Protein AF-A0A538GJB4-F1 (afdb_monomer)

pLDDT: mean 95.61, std 5.75, range [51.53, 98.62]

Structure (mmCIF, N/CA/C/O backbone):
data_AF-A0A538GJB4-F1
#
_entry.id   AF-A0A538GJB4-F1
#
loop_
_atom_site.group_PDB
_atom_site.id
_atom_site.type_symbol
_atom_site.label_atom_id
_atom_site.label_alt_id
_atom_site.label_comp_id
_atom_site.label_asym_id
_atom_site.label_entity_id
_atom_site.label_seq_id
_atom_site.pdbx_PDB_ins_code
_atom_site.Cartn_x
_atom_site.Cartn_y
_atom_site.Cartn_z
_atom_site.occupancy
_atom_site.B_iso_or_equiv
_atom_site.auth_seq_id
_atom_site.auth_comp_id
_atom_site.auth_asym_id
_atom_site.auth_atom_id
_atom_site.pdbx_PDB_model_num
ATOM 1 N N . MET A 1 1 ? -11.874 -13.188 8.061 1.00 79.50 1 MET A N 1
ATOM 2 C CA . MET A 1 1 ? -11.116 -12.907 9.307 1.00 79.50 1 MET A CA 1
ATOM 3 C C . MET A 1 1 ? -11.271 -11.486 9.866 1.00 79.50 1 MET A C 1
ATOM 5 O O . MET A 1 1 ? -11.520 -11.399 11.066 1.00 79.50 1 MET A O 1
ATOM 9 N N . PRO A 1 2 ? -11.201 -10.394 9.075 1.00 86.94 2 PRO A N 1
ATOM 10 C CA . PRO A 1 2 ? -11.136 -9.019 9.607 1.00 86.94 2 PRO A CA 1
ATOM 11 C C . PRO A 1 2 ? -12.283 -8.658 10.564 1.00 86.94 2 PRO A C 1
ATOM 13 O O . PRO A 1 2 ? -12.052 -8.154 11.659 1.00 86.94 2 PRO A O 1
ATOM 16 N N . ARG A 1 3 ? -13.516 -9.059 10.225 1.00 91.94 3 ARG A N 1
ATOM 17 C CA . ARG A 1 3 ? -14.709 -8.861 11.068 1.00 91.94 3 ARG A CA 1
ATOM 18 C C . ARG A 1 3 ? -14.610 -9.475 12.473 1.00 91.94 3 ARG A C 1
ATOM 20 O O . ARG A 1 3 ? -15.259 -9.005 13.399 1.00 91.94 3 ARG A O 1
ATOM 27 N N . ARG A 1 4 ? -13.863 -10.575 12.635 1.00 94.00 4 ARG A N 1
ATOM 28 C CA . ARG A 1 4 ? -13.737 -11.274 13.928 1.00 94.00 4 ARG A CA 1
ATOM 29 C C . ARG A 1 4 ? -12.716 -10.597 14.833 1.00 94.00 4 ARG A C 1
ATOM 31 O O . ARG A 1 4 ? -12.947 -10.544 16.034 1.00 94.00 4 ARG A O 1
ATOM 38 N N . ILE A 1 5 ? -11.614 -10.105 14.265 1.00 94.19 5 ILE A N 1
ATOM 39 C CA . ILE A 1 5 ? -10.542 -9.453 15.027 1.00 94.19 5 ILE A CA 1
ATOM 40 C C . ILE A 1 5 ? -10.866 -7.989 15.346 1.00 94.19 5 ILE A C 1
ATOM 42 O O . ILE A 1 5 ? -10.447 -7.499 16.386 1.00 94.19 5 ILE A O 1
ATOM 46 N N . SER A 1 6 ? -11.695 -7.322 14.533 1.00 95.31 6 SER A N 1
ATOM 47 C CA . SER A 1 6 ? -12.053 -5.902 14.691 1.00 95.31 6 SER A CA 1
ATOM 48 C C . SER A 1 6 ? -12.660 -5.537 16.056 1.00 95.31 6 SER A C 1
ATOM 50 O O . SER A 1 6 ? -12.674 -4.382 16.449 1.00 95.31 6 SER A O 1
ATOM 52 N N . ARG A 1 7 ? -13.196 -6.502 16.809 1.00 95.38 7 ARG A N 1
ATOM 53 C CA . ARG A 1 7 ? -13.706 -6.267 18.175 1.00 95.38 7 ARG A CA 1
ATOM 54 C C . ARG A 1 7 ? -12.605 -6.121 19.236 1.00 95.38 7 ARG A C 1
ATOM 56 O O . ARG A 1 7 ? -12.928 -5.820 20.376 1.00 95.38 7 ARG A O 1
ATOM 63 N N . TYR A 1 8 ? -11.356 -6.408 18.879 1.00 97.00 8 TYR A N 1
ATOM 64 C CA . TYR A 1 8 ? -10.219 -6.467 19.798 1.00 97.00 8 TYR A CA 1
ATOM 65 C C . TYR A 1 8 ? -9.084 -5.514 19.422 1.00 97.00 8 TYR A C 1
ATOM 67 O O . TYR A 1 8 ? -8.106 -5.436 20.155 1.00 97.00 8 TYR A O 1
ATOM 75 N N . VAL A 1 9 ? -9.178 -4.841 18.272 1.00 97.06 9 VAL A N 1
ATOM 76 C CA . VAL A 1 9 ? -8.109 -3.982 17.756 1.00 97.06 9 VAL A CA 1
ATOM 77 C C . VAL A 1 9 ? -8.670 -2.663 17.249 1.00 97.06 9 VAL A C 1
ATOM 79 O O . VAL A 1 9 ? -9.737 -2.617 16.625 1.00 97.06 9 VAL A O 1
ATOM 82 N N . ASP A 1 10 ? -7.907 -1.600 17.475 1.00 96.75 10 ASP A N 1
ATOM 83 C CA . ASP A 1 10 ? -8.232 -0.256 16.996 1.00 96.75 10 ASP A CA 1
ATOM 84 C C . ASP A 1 10 ? -7.974 -0.097 15.500 1.00 96.75 10 ASP A C 1
ATOM 86 O O . ASP A 1 10 ? -8.678 0.654 14.827 1.00 96.75 10 ASP A O 1
ATOM 90 N N . THR A 1 11 ? -7.001 -0.836 14.966 1.00 97.31 11 THR A N 1
ATOM 91 C CA . THR A 1 11 ? -6.578 -0.749 13.567 1.00 97.31 11 THR A CA 1
ATOM 92 C C . THR A 1 11 ? -6.239 -2.133 13.031 1.00 97.31 11 THR A C 1
ATOM 94 O O . THR A 1 11 ? -5.664 -2.961 13.738 1.00 97.31 11 THR A O 1
ATOM 97 N N . VAL A 1 12 ? -6.566 -2.378 11.764 1.00 97.06 12 VAL A N 1
ATOM 98 C CA . VAL A 1 12 ? -6.018 -3.495 10.994 1.00 97.06 12 VAL A CA 1
ATOM 99 C C . VAL A 1 12 ? -5.104 -2.978 9.895 1.00 97.06 12 VAL A C 1
ATOM 101 O O . VAL A 1 12 ? -5.403 -1.980 9.234 1.00 97.06 12 VAL A O 1
ATOM 104 N N . TYR A 1 13 ? -4.015 -3.712 9.694 1.00 97.06 13 TYR A N 1
ATOM 105 C CA . TYR A 1 13 ? -2.981 -3.386 8.727 1.00 97.06 13 TYR A CA 1
ATOM 106 C C . TYR A 1 13 ? -2.866 -4.500 7.689 1.00 97.06 13 TYR A C 1
ATOM 108 O O . TYR A 1 13 ? -2.000 -5.366 7.820 1.00 97.06 13 TYR A O 1
ATOM 116 N N . PRO A 1 14 ? -3.787 -4.577 6.712 1.00 96.56 14 PRO A N 1
ATOM 117 C CA . PRO A 1 14 ? -3.722 -5.628 5.712 1.00 96.56 14 PRO A CA 1
ATOM 118 C C . PRO A 1 14 ? -2.461 -5.490 4.868 1.00 96.56 14 PRO A C 1
ATOM 120 O O . PRO A 1 14 ? -2.094 -4.393 4.453 1.00 96.56 14 PRO A O 1
ATOM 123 N N . MET A 1 15 ? -1.830 -6.625 4.604 1.00 96.62 15 MET A N 1
ATOM 124 C CA . MET A 1 15 ? -0.693 -6.737 3.706 1.00 96.62 15 MET A CA 1
ATOM 125 C C . MET A 1 15 ? -1.212 -6.844 2.270 1.00 96.62 15 MET A C 1
ATOM 127 O O . MET A 1 15 ? -1.577 -7.930 1.828 1.00 96.62 15 MET A O 1
ATOM 131 N N . ALA A 1 16 ? -1.323 -5.716 1.569 1.00 96.75 16 ALA A N 1
ATOM 132 C CA . ALA A 1 16 ? -1.874 -5.656 0.218 1.00 96.75 16 ALA A CA 1
ATOM 133 C C . ALA A 1 16 ? -0.736 -5.588 -0.812 1.00 96.75 16 ALA A C 1
ATOM 135 O O . ALA A 1 16 ? -0.597 -4.595 -1.512 1.00 96.75 16 ALA A O 1
ATOM 136 N N . TYR A 1 17 ? 0.103 -6.628 -0.867 1.00 98.00 17 TYR A N 1
ATOM 137 C CA . TYR A 1 17 ? 1.253 -6.694 -1.777 1.00 98.00 17 TYR A CA 1
ATOM 138 C C . TYR A 1 17 ? 0.862 -7.378 -3.087 1.00 98.00 17 TYR A C 1
ATOM 140 O O . TYR A 1 17 ? 0.604 -8.582 -3.054 1.00 98.00 17 TYR A O 1
ATOM 148 N N . PRO A 1 18 ? 0.816 -6.663 -4.226 1.00 97.75 18 PRO A N 1
ATOM 149 C CA . PRO A 1 18 ? 0.370 -7.226 -5.500 1.00 97.75 18 PRO A CA 1
ATOM 150 C C . PRO A 1 18 ? 1.100 -8.513 -5.909 1.00 97.75 18 PRO A C 1
ATOM 152 O O . PRO A 1 18 ? 0.459 -9.453 -6.373 1.00 97.75 18 PRO A O 1
ATOM 155 N N . SER A 1 19 ? 2.395 -8.612 -5.606 1.00 97.00 19 SER A N 1
ATOM 156 C CA . SER A 1 19 ? 3.232 -9.789 -5.888 1.00 97.00 19 SER A CA 1
ATOM 157 C C . SER A 1 19 ? 2.838 -11.073 -5.147 1.00 97.00 19 SER A C 1
ATOM 159 O O . SER A 1 19 ? 3.324 -12.149 -5.485 1.00 97.00 19 SER A O 1
ATOM 161 N N . HIS A 1 20 ? 1.983 -10.983 -4.125 1.00 96.56 20 HIS A N 1
ATOM 162 C CA . HIS A 1 20 ? 1.564 -12.121 -3.297 1.00 96.56 20 HIS A CA 1
ATOM 163 C C . HIS A 1 20 ? 0.157 -12.631 -3.642 1.00 96.56 20 HIS A C 1
ATOM 165 O O . HIS A 1 20 ? -0.336 -13.558 -2.996 1.00 96.56 20 HIS A O 1
ATOM 171 N N . TYR A 1 21 ? -0.490 -12.037 -4.645 1.00 96.88 21 TYR A N 1
ATOM 172 C CA . TYR A 1 21 ? -1.771 -12.495 -5.173 1.00 96.88 21 TYR A CA 1
ATOM 173 C C . TYR A 1 21 ? -1.546 -13.465 -6.333 1.00 96.88 21 TYR A C 1
ATOM 175 O O . TYR A 1 21 ? -0.613 -13.310 -7.122 1.00 96.88 21 TYR A O 1
ATOM 1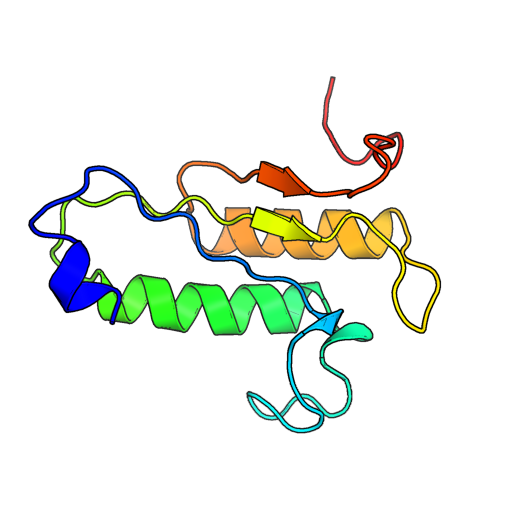83 N N . ASN A 1 22 ? -2.415 -14.467 -6.458 1.00 97.12 22 ASN A N 1
ATOM 184 C CA . ASN A 1 22 ? -2.279 -15.460 -7.522 1.00 97.12 22 ASN A CA 1
ATOM 185 C C . ASN A 1 22 ? -2.776 -14.911 -8.871 1.00 97.12 22 ASN A C 1
ATOM 187 O O . ASN A 1 22 ? -3.721 -14.118 -8.902 1.00 97.12 22 ASN A O 1
ATOM 191 N N . PRO A 1 23 ? -2.229 -15.375 -10.009 1.00 97.12 23 PRO A N 1
ATOM 192 C CA . PRO A 1 23 ? -2.806 -15.089 -11.319 1.00 97.12 23 PRO A CA 1
ATOM 193 C C . PRO A 1 23 ? -4.304 -15.428 -11.375 1.00 97.12 23 PRO A C 1
ATOM 195 O O . PRO A 1 23 ? -4.731 -16.494 -10.929 1.00 97.12 23 PRO A O 1
ATOM 198 N N . GLY A 1 24 ? -5.110 -14.514 -11.916 1.00 96.88 24 GLY A N 1
ATOM 199 C CA . GLY A 1 24 ? -6.571 -14.629 -11.973 1.00 96.88 24 GLY A CA 1
ATOM 200 C C . GLY A 1 24 ? -7.297 -14.213 -10.690 1.00 96.88 24 GLY A C 1
ATOM 201 O O . GLY A 1 24 ? -8.525 -14.089 -10.703 1.00 96.88 24 GLY A O 1
ATOM 202 N N . GLU A 1 25 ? -6.584 -13.953 -9.592 1.00 96.81 25 GLU A N 1
ATOM 203 C CA . GLU A 1 25 ? -7.200 -13.495 -8.352 1.00 96.81 25 GLU A CA 1
ATOM 204 C C . GLU A 1 25 ? -7.877 -12.139 -8.547 1.00 96.81 25 GLU A C 1
ATOM 206 O O . GLU A 1 25 ? -7.435 -11.280 -9.313 1.00 96.81 25 GLU A O 1
ATOM 211 N N . TYR A 1 26 ? -9.041 -11.992 -7.916 1.00 96.19 26 TYR A N 1
ATOM 212 C CA . TYR A 1 26 ? -9.976 -10.905 -8.169 1.00 96.19 26 TYR A CA 1
ATOM 213 C C . TYR A 1 26 ? -10.388 -10.720 -9.640 1.00 96.19 26 TYR A C 1
ATOM 215 O O . TYR A 1 26 ? -11.007 -9.707 -9.946 1.00 96.19 26 TYR A O 1
ATOM 223 N N . GLY A 1 27 ? -10.079 -11.641 -10.558 1.00 96.88 27 GLY A N 1
ATOM 224 C CA . GLY A 1 27 ? -10.255 -11.443 -11.999 1.00 96.88 27 GLY A CA 1
ATOM 225 C C . GLY A 1 27 ? -9.199 -10.521 -12.617 1.00 96.88 27 GLY A C 1
ATOM 226 O O . GLY A 1 27 ? -9.519 -9.752 -13.522 1.00 96.88 27 GLY A O 1
ATOM 227 N N . ILE A 1 28 ? -7.971 -10.523 -12.089 1.00 97.38 28 ILE A N 1
ATOM 228 C CA . ILE A 1 28 ? -6.808 -9.821 -12.648 1.00 97.38 28 ILE A CA 1
ATOM 229 C C . ILE A 1 28 ? -5.838 -10.873 -13.178 1.00 97.38 28 ILE A C 1
ATOM 231 O O . ILE A 1 28 ? -5.423 -11.750 -12.429 1.00 97.38 28 ILE A O 1
ATOM 235 N N . ALA A 1 29 ? -5.474 -10.804 -14.461 1.00 97.38 29 ALA A N 1
ATOM 236 C CA . ALA A 1 29 ? -4.602 -11.8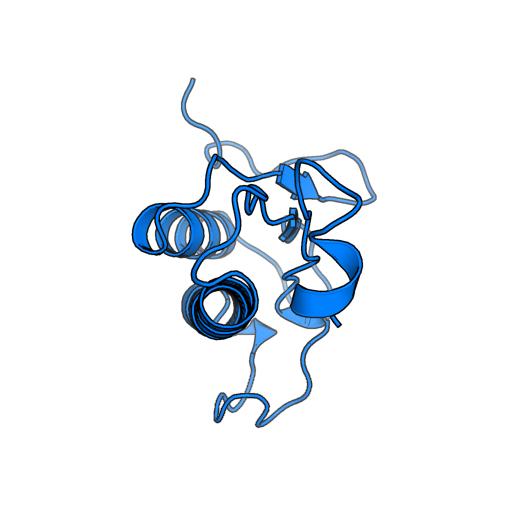09 -15.074 1.00 97.38 29 ALA A CA 1
ATOM 237 C C . ALA A 1 29 ? -3.238 -11.898 -14.366 1.00 97.38 29 ALA A C 1
ATOM 239 O O . ALA A 1 29 ? -2.817 -12.985 -13.982 1.00 97.38 29 ALA A O 1
ATOM 240 N N . SER A 1 30 ? -2.606 -10.747 -14.135 1.00 96.81 30 SER A N 1
ATOM 241 C CA . SER A 1 30 ? -1.374 -10.611 -13.360 1.00 96.81 30 SER A CA 1
ATOM 242 C C . SER A 1 30 ? -1.571 -9.500 -12.326 1.00 96.81 30 SER A C 1
ATOM 244 O O . SER A 1 30 ? -1.544 -8.322 -12.687 1.00 96.81 30 SER A O 1
ATOM 246 N N . PRO A 1 31 ? -1.862 -9.841 -11.057 1.00 97.62 31 PRO A N 1
ATOM 247 C CA . PRO A 1 31 ? -2.073 -8.845 -10.011 1.00 97.62 31 PRO A CA 1
ATOM 248 C C . PRO A 1 31 ? -0.873 -7.930 -9.794 1.00 97.62 31 PRO A C 1
ATOM 250 O O . PRO A 1 31 ? -1.062 -6.735 -9.553 1.00 97.62 31 PRO A O 1
ATOM 253 N N . ASP A 1 32 ? 0.340 -8.478 -9.909 1.00 97.12 32 ASP A N 1
ATOM 254 C CA . ASP A 1 32 ? 1.566 -7.709 -9.735 1.00 97.12 32 ASP A CA 1
ATOM 255 C C . ASP A 1 32 ? 1.747 -6.682 -10.854 1.00 97.12 32 ASP A C 1
ATOM 257 O O . ASP A 1 32 ? 2.234 -5.603 -10.564 1.00 97.12 32 ASP A O 1
ATOM 261 N N . ASP A 1 33 ? 1.274 -6.931 -12.081 1.00 97.19 33 ASP A N 1
ATOM 262 C CA . ASP A 1 33 ? 1.308 -5.956 -13.192 1.00 97.19 33 ASP A CA 1
ATOM 263 C C . ASP A 1 33 ? 0.172 -4.915 -13.143 1.00 97.19 33 ASP A C 1
ATOM 265 O O . ASP A 1 33 ? 0.123 -4.009 -13.970 1.00 97.19 33 ASP A O 1
ATOM 269 N N . ALA A 1 34 ? -0.763 -5.036 -12.195 1.00 97.75 34 ALA A N 1
ATOM 270 C CA . ALA A 1 34 ? -1.883 -4.107 -12.021 1.00 97.75 34 ALA A CA 1
ATOM 271 C C . ALA A 1 34 ? -2.045 -3.692 -10.545 1.00 97.75 34 ALA A C 1
ATOM 273 O O . ALA A 1 34 ? -3.101 -3.923 -9.935 1.00 97.75 34 ALA A O 1
ATOM 274 N N . PRO A 1 35 ? -1.010 -3.088 -9.939 1.00 97.94 35 PRO A N 1
ATOM 275 C CA . PRO A 1 35 ? -0.911 -2.939 -8.494 1.00 97.94 35 PRO A CA 1
ATOM 276 C C . PRO A 1 35 ? -2.021 -2.068 -7.894 1.00 97.94 35 PRO A C 1
ATOM 278 O O . PRO A 1 35 ? -2.598 -2.439 -6.866 1.00 97.94 35 PRO A O 1
ATOM 281 N N . GLY A 1 36 ? -2.406 -0.970 -8.556 1.00 98.31 36 GLY A N 1
ATOM 282 C CA . GLY A 1 36 ? -3.520 -0.131 -8.107 1.00 98.31 36 GLY A CA 1
ATOM 283 C C . GLY A 1 36 ? -4.858 -0.876 -8.061 1.00 98.31 36 GLY A C 1
ATOM 284 O O . GLY A 1 36 ? -5.601 -0.774 -7.082 1.00 98.31 36 GLY A O 1
ATOM 285 N N . ILE A 1 37 ? -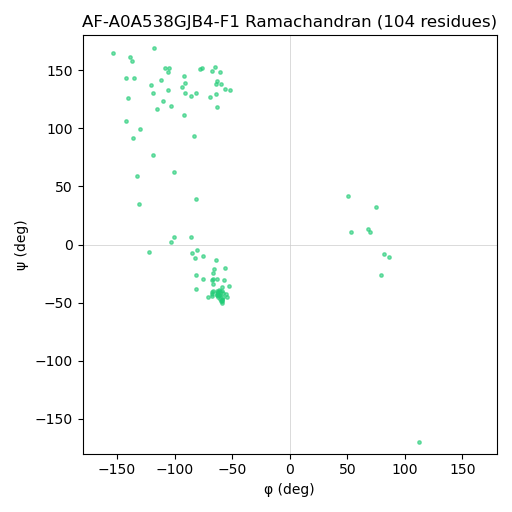5.162 -1.678 -9.089 1.00 98.31 37 ILE A N 1
ATOM 286 C CA . ILE A 1 37 ? -6.406 -2.465 -9.152 1.00 98.31 37 ILE A CA 1
ATOM 287 C C . ILE A 1 37 ? -6.390 -3.558 -8.081 1.00 98.31 37 ILE A C 1
ATOM 289 O O . ILE A 1 37 ? -7.384 -3.727 -7.371 1.00 98.31 37 ILE A O 1
ATOM 293 N N . THR A 1 38 ? -5.270 -4.263 -7.928 1.00 98.50 38 THR A N 1
ATOM 294 C CA . THR A 1 38 ? -5.102 -5.323 -6.926 1.00 98.50 38 THR A CA 1
ATOM 295 C C . THR A 1 38 ? -5.320 -4.793 -5.510 1.00 98.50 38 THR A C 1
ATOM 297 O O . THR A 1 38 ? -6.153 -5.325 -4.767 1.00 98.50 38 THR A O 1
ATOM 300 N N . VAL A 1 39 ? -4.657 -3.687 -5.150 1.00 98.56 39 VAL A N 1
ATOM 301 C CA . VAL A 1 39 ? -4.838 -3.036 -3.843 1.00 98.56 39 VAL A CA 1
ATOM 302 C C . VAL A 1 39 ? -6.267 -2.532 -3.675 1.00 98.56 39 VAL A C 1
ATOM 304 O O . VAL A 1 39 ? -6.876 -2.770 -2.634 1.00 98.56 39 VAL A O 1
ATOM 307 N N . SER A 1 40 ? -6.850 -1.903 -4.697 1.00 98.62 40 SER A N 1
ATOM 308 C CA . SER A 1 40 ? -8.230 -1.410 -4.646 1.00 98.62 40 SER A CA 1
ATOM 309 C C . SER A 1 40 ? -9.242 -2.529 -4.360 1.00 98.62 40 SER A C 1
ATOM 311 O O . SER A 1 40 ? -10.090 -2.389 -3.476 1.00 98.62 40 SER A O 1
ATOM 313 N N . ARG A 1 41 ? -9.139 -3.674 -5.049 1.00 98.44 41 ARG A N 1
ATOM 314 C CA . ARG A 1 41 ? -10.046 -4.817 -4.837 1.00 98.44 41 ARG A CA 1
ATOM 315 C C . ARG A 1 41 ? -9.856 -5.444 -3.453 1.00 98.44 41 ARG A C 1
ATOM 317 O O . ARG A 1 41 ? -10.844 -5.712 -2.771 1.00 98.44 41 ARG A O 1
ATOM 324 N N . SER A 1 42 ? -8.611 -5.566 -2.990 1.00 98.19 42 SER A N 1
ATOM 325 C CA . SER A 1 42 ? -8.307 -6.003 -1.622 1.00 98.19 42 SER A CA 1
ATOM 326 C C . SER A 1 42 ? -8.931 -5.074 -0.573 1.00 98.19 42 SER A C 1
ATOM 328 O O . SER A 1 42 ? -9.640 -5.522 0.332 1.00 98.19 42 SER A O 1
ATOM 330 N N . LEU A 1 43 ? -8.756 -3.756 -0.712 1.00 98.19 43 LEU A N 1
ATOM 331 C CA . LEU A 1 43 ? -9.295 -2.790 0.246 1.00 98.19 43 LEU A CA 1
ATOM 332 C C . LEU A 1 43 ? -10.820 -2.742 0.252 1.00 98.19 43 LEU A C 1
ATOM 334 O O . LEU A 1 43 ? -11.398 -2.593 1.330 1.00 98.19 43 LEU A O 1
ATOM 338 N N . ALA A 1 44 ? -11.474 -2.943 -0.894 1.00 98.00 44 ALA A N 1
ATOM 339 C CA . ALA A 1 44 ? -12.927 -3.074 -0.962 1.00 98.00 44 ALA A CA 1
ATOM 340 C C . ALA A 1 44 ? -13.434 -4.239 -0.088 1.00 98.00 44 ALA A C 1
ATOM 342 O O . ALA A 1 44 ? -14.417 -4.101 0.648 1.00 98.00 44 ALA A O 1
ATOM 343 N N . ASP A 1 45 ? -12.731 -5.371 -0.106 1.00 97.19 45 ASP A N 1
ATOM 344 C CA . ASP A 1 45 ? -13.063 -6.539 0.707 1.00 97.19 45 ASP A CA 1
ATOM 345 C C . ASP A 1 45 ? -12.850 -6.287 2.204 1.00 97.19 45 ASP A C 1
ATOM 347 O O . ASP A 1 45 ? -13.721 -6.614 3.020 1.00 97.19 45 ASP A O 1
ATOM 351 N N . PHE A 1 46 ? -11.744 -5.640 2.584 1.00 97.00 46 PHE A N 1
ATOM 352 C CA . PHE A 1 46 ? -11.522 -5.224 3.973 1.00 97.00 46 PHE A CA 1
ATOM 353 C C . PHE A 1 46 ? -12.564 -4.202 4.439 1.00 97.00 46 PHE A C 1
ATOM 355 O O . PHE A 1 46 ? -13.091 -4.334 5.545 1.00 97.00 46 PHE A O 1
ATOM 362 N N . ARG A 1 47 ? -12.917 -3.224 3.598 1.00 95.75 47 ARG A N 1
ATOM 363 C CA . ARG A 1 47 ? -13.951 -2.219 3.880 1.00 95.75 47 ARG A CA 1
ATOM 364 C C . ARG A 1 47 ? -15.295 -2.870 4.160 1.00 95.75 47 ARG A C 1
ATOM 366 O O . ARG A 1 47 ? -15.897 -2.553 5.184 1.00 95.75 47 ARG A O 1
ATOM 373 N N . ARG A 1 48 ? -15.712 -3.809 3.307 1.00 96.75 48 ARG A N 1
ATOM 374 C CA . ARG A 1 48 ? -16.940 -4.594 3.485 1.00 96.75 48 ARG A CA 1
ATOM 375 C C . ARG A 1 48 ? -16.889 -5.423 4.768 1.00 96.75 48 ARG A C 1
ATOM 377 O O . ARG A 1 48 ? -17.839 -5.448 5.542 1.00 96.75 48 ARG A O 1
ATOM 384 N N . ALA A 1 49 ? -15.759 -6.067 5.054 1.00 96.19 49 ALA A N 1
ATOM 385 C CA . ALA A 1 49 ? -15.603 -6.870 6.267 1.00 96.19 49 ALA A CA 1
ATOM 386 C C . ALA A 1 49 ? -15.623 -6.043 7.571 1.00 96.19 49 ALA A C 1
ATOM 388 O O . ALA A 1 49 ? -15.944 -6.591 8.631 1.00 96.19 49 ALA A O 1
ATOM 389 N N . LEU A 1 50 ? -15.269 -4.757 7.503 1.00 96.25 50 LEU A N 1
ATOM 390 C CA . LEU A 1 50 ? -15.232 -3.815 8.627 1.00 96.25 50 LEU A CA 1
ATOM 391 C C . LEU A 1 50 ? -16.449 -2.883 8.690 1.00 96.25 50 LEU A C 1
ATOM 393 O O . LEU A 1 50 ? -16.481 -1.974 9.519 1.00 96.25 50 LEU A O 1
ATOM 397 N N . GLU A 1 51 ? -17.455 -3.082 7.843 1.00 94.94 51 GLU A N 1
ATOM 398 C CA . GLU A 1 51 ? -18.658 -2.256 7.844 1.00 94.94 51 GLU A CA 1
ATOM 399 C C . GLU A 1 51 ? -19.339 -2.251 9.229 1.00 94.94 51 GLU A C 1
ATOM 401 O O . GLU A 1 51 ? -19.450 -3.279 9.909 1.00 94.94 51 GLU A O 1
ATOM 406 N N . GLY A 1 52 ? -19.721 -1.057 9.696 1.00 95.00 52 GLY A N 1
ATOM 407 C CA . GLY A 1 52 ? -20.283 -0.841 11.035 1.00 95.00 52 GLY A CA 1
ATOM 408 C C . GLY A 1 52 ? -19.295 -1.015 12.201 1.00 95.00 52 GLY A C 1
ATOM 409 O O . GLY A 1 52 ? -19.720 -1.081 13.356 1.00 95.00 52 GLY A O 1
ATOM 410 N N . ARG A 1 53 ? -17.983 -1.119 11.944 1.00 94.94 53 ARG A N 1
ATOM 411 C CA . ARG A 1 53 ? -16.940 -1.227 12.981 1.00 94.94 53 ARG A CA 1
ATOM 412 C C . ARG A 1 53 ? -16.174 0.084 13.137 1.00 94.94 53 ARG A C 1
ATOM 414 O O . ARG A 1 53 ? -16.024 0.847 12.191 1.00 94.94 53 ARG A O 1
ATOM 421 N N . LYS A 1 54 ? -15.660 0.321 14.349 1.00 94.88 54 LYS A N 1
ATOM 422 C CA . LYS A 1 54 ? -14.799 1.477 14.667 1.00 94.88 54 LYS A CA 1
ATOM 423 C C . LYS A 1 54 ? -13.331 1.263 14.278 1.00 94.88 54 LYS A C 1
ATOM 425 O O . LYS A 1 54 ? -12.552 2.208 14.314 1.00 94.88 54 LYS A O 1
ATOM 430 N N . THR A 1 55 ? -12.963 0.031 13.934 1.00 97.12 55 THR A N 1
ATOM 431 C CA . THR A 1 55 ? -11.597 -0.348 13.576 1.00 97.12 55 THR A CA 1
ATOM 432 C C . THR A 1 55 ? -11.147 0.364 12.309 1.00 97.12 55 THR A C 1
ATOM 434 O O . THR A 1 55 ? -11.836 0.331 11.288 1.00 97.12 55 THR A O 1
ATOM 437 N N . ARG A 1 56 ? -9.975 0.988 12.376 1.00 97.19 56 ARG A N 1
ATOM 438 C CA . ARG A 1 56 ? -9.340 1.693 11.264 1.00 97.19 56 ARG A CA 1
ATOM 439 C C . ARG A 1 56 ? -8.727 0.706 10.280 1.00 97.19 56 ARG A C 1
ATOM 441 O O . ARG A 1 56 ? -8.308 -0.388 10.659 1.00 97.19 56 ARG A O 1
ATOM 448 N N . LEU A 1 57 ? -8.645 1.123 9.026 1.00 97.88 57 LEU A N 1
ATOM 449 C CA . LEU A 1 57 ? -8.022 0.376 7.948 1.00 97.88 57 LEU A CA 1
ATOM 450 C C . LEU A 1 57 ? -6.803 1.161 7.463 1.00 97.88 57 LEU A C 1
ATOM 452 O O . LEU A 1 57 ? -6.957 2.275 6.969 1.00 97.88 57 LEU A O 1
ATOM 456 N N . VAL A 1 58 ? -5.607 0.591 7.617 1.00 98.31 58 VAL A N 1
ATOM 457 C CA . VAL A 1 58 ? -4.339 1.224 7.217 1.00 98.31 58 VAL A CA 1
ATOM 458 C C . VAL A 1 58 ? -3.470 0.183 6.502 1.00 98.31 58 VAL A C 1
ATOM 460 O O . VAL A 1 58 ? -2.772 -0.574 7.169 1.00 98.31 58 VAL A O 1
ATOM 463 N N . PRO A 1 59 ? -3.537 0.055 5.169 1.00 98.25 59 PRO A N 1
ATOM 464 C CA . PRO A 1 59 ? -2.819 -0.994 4.452 1.00 98.25 59 PRO A CA 1
ATOM 465 C C . PRO A 1 59 ? -1.303 -0.821 4.481 1.00 98.25 59 PRO A C 1
ATOM 467 O O . PRO A 1 59 ? -0.796 0.299 4.452 1.00 98.25 59 PRO A O 1
ATOM 470 N N . TRP A 1 60 ? -0.600 -1.950 4.447 1.00 98.25 60 TRP A N 1
ATOM 471 C CA . TRP A 1 60 ? 0.777 -2.020 3.975 1.00 98.25 60 TRP A CA 1
ATOM 472 C C . TRP A 1 60 ? 0.780 -2.198 2.455 1.00 98.25 60 TRP A C 1
ATOM 474 O O . TRP A 1 60 ? 0.122 -3.107 1.942 1.00 98.25 60 TRP A O 1
ATOM 484 N N . LEU A 1 61 ? 1.526 -1.345 1.761 1.00 98.44 61 LEU A N 1
ATOM 485 C CA . LEU A 1 61 ? 1.702 -1.326 0.311 1.00 98.44 61 LEU A CA 1
ATOM 486 C C . LEU A 1 61 ? 3.113 -1.798 -0.054 1.00 98.44 61 LEU A C 1
ATOM 488 O O . LEU A 1 61 ? 4.056 -1.641 0.727 1.00 98.44 61 LEU A O 1
ATOM 492 N N . GLN A 1 62 ? 3.248 -2.378 -1.241 1.00 98.31 62 GLN A N 1
ATOM 493 C CA . GLN A 1 62 ? 4.511 -2.909 -1.742 1.00 98.31 62 GLN A CA 1
ATOM 494 C C . GLN A 1 62 ? 5.366 -1.787 -2.334 1.00 98.31 62 GLN A C 1
ATOM 496 O O . GLN A 1 62 ? 4.896 -1.033 -3.178 1.00 98.31 62 GLN A O 1
ATOM 501 N N . ASP A 1 63 ? 6.631 -1.716 -1.931 1.00 98.06 63 ASP A N 1
ATOM 502 C CA . ASP A 1 63 ? 7.638 -0.828 -2.522 1.00 98.06 63 ASP A CA 1
ATOM 503 C C . ASP A 1 63 ? 8.926 -1.607 -2.839 1.00 98.06 63 ASP A C 1
ATOM 505 O O . ASP A 1 63 ? 10.038 -1.127 -2.655 1.00 98.06 63 ASP A O 1
ATOM 509 N N . PHE A 1 64 ? 8.789 -2.875 -3.239 1.00 97.44 64 PHE A N 1
ATOM 510 C CA . PHE A 1 64 ? 9.902 -3.757 -3.586 1.00 97.44 64 PHE A CA 1
ATOM 511 C C . PHE A 1 64 ? 9.600 -4.571 -4.842 1.00 97.44 64 PHE A C 1
ATOM 513 O O . PHE A 1 64 ? 8.447 -4.789 -5.214 1.00 97.44 64 PHE A O 1
ATOM 520 N N . SER A 1 65 ? 10.670 -5.039 -5.481 1.00 96.69 65 SER A N 1
ATOM 521 C CA . SER A 1 65 ? 10.617 -5.878 -6.679 1.00 96.69 65 SER A CA 1
ATOM 522 C C . SER A 1 65 ? 10.596 -7.360 -6.303 1.00 96.69 65 SER A C 1
ATOM 524 O O . SER A 1 65 ? 11.450 -7.812 -5.538 1.00 96.69 65 SER A O 1
ATOM 526 N N . LEU A 1 66 ? 9.656 -8.123 -6.862 1.00 94.62 66 LEU A N 1
ATOM 527 C CA . LEU A 1 66 ? 9.608 -9.582 -6.763 1.00 94.62 66 LEU A CA 1
ATOM 528 C C . LEU A 1 66 ? 9.131 -10.152 -8.102 1.00 94.62 66 LEU A C 1
ATOM 530 O O . LEU A 1 66 ? 7.971 -10.016 -8.454 1.00 94.62 66 LEU A O 1
ATOM 534 N N . GLY A 1 67 ? 10.031 -10.753 -8.883 1.00 92.44 67 GLY A N 1
ATOM 535 C CA . GLY A 1 67 ? 9.713 -11.264 -10.227 1.00 92.44 67 GLY A CA 1
ATOM 536 C C . GLY A 1 67 ? 9.662 -10.198 -11.333 1.00 92.44 67 GLY A C 1
ATOM 537 O O . GLY A 1 67 ? 9.987 -10.515 -12.474 1.00 92.44 67 GLY A O 1
ATOM 538 N N . ARG A 1 68 ? 9.369 -8.933 -11.002 1.00 94.50 68 ARG A N 1
ATOM 539 C CA . ARG A 1 68 ? 9.496 -7.774 -11.903 1.00 94.50 68 ARG A CA 1
ATOM 540 C C . ARG A 1 68 ? 10.068 -6.550 -11.192 1.00 94.50 68 ARG A C 1
ATOM 542 O O . ARG A 1 68 ? 10.005 -6.455 -9.966 1.00 94.50 68 ARG A O 1
ATOM 549 N N . THR A 1 69 ? 10.581 -5.594 -11.965 1.00 95.69 69 THR A N 1
ATOM 550 C CA . THR A 1 69 ? 10.969 -4.277 -11.442 1.00 95.69 69 THR A CA 1
ATOM 551 C C . THR A 1 69 ? 9.727 -3.494 -11.036 1.00 95.69 69 THR A C 1
ATOM 553 O O . THR A 1 69 ? 8.813 -3.328 -11.841 1.00 95.69 69 THR A O 1
ATOM 556 N N . TYR A 1 70 ? 9.725 -3.010 -9.798 1.00 95.62 70 TYR A N 1
ATOM 557 C CA . TYR A 1 70 ? 8.709 -2.117 -9.253 1.00 95.62 70 TYR A CA 1
ATOM 558 C C . TYR A 1 70 ? 9.145 -0.659 -9.412 1.00 95.62 70 TYR A C 1
ATOM 560 O O . TYR A 1 70 ? 10.307 -0.327 -9.178 1.00 95.62 70 TYR A O 1
ATOM 568 N N . THR A 1 71 ? 8.229 0.197 -9.845 1.00 96.81 71 THR A N 1
ATOM 569 C CA . THR A 1 71 ? 8.496 1.584 -10.240 1.00 96.81 71 THR A CA 1
ATOM 570 C C . THR A 1 71 ? 7.759 2.579 -9.350 1.00 96.81 71 THR A C 1
ATOM 572 O O . THR A 1 71 ? 6.858 2.213 -8.598 1.00 96.81 71 THR A O 1
ATOM 575 N N . LEU A 1 72 ? 8.098 3.867 -9.472 1.00 97.06 72 LEU A N 1
ATOM 576 C CA . LEU A 1 72 ? 7.367 4.942 -8.795 1.00 97.06 72 LEU A CA 1
ATOM 577 C C . LEU A 1 72 ? 5.869 4.909 -9.121 1.00 97.06 72 LEU A C 1
ATOM 579 O O . LEU A 1 72 ? 5.055 4.970 -8.205 1.00 97.06 72 LEU A O 1
ATOM 583 N N . THR A 1 73 ? 5.508 4.735 -10.395 1.00 97.56 73 THR A N 1
ATOM 584 C CA . THR A 1 73 ? 4.105 4.660 -10.823 1.00 97.56 73 THR A CA 1
ATOM 585 C C . THR A 1 73 ? 3.368 3.511 -10.138 1.00 97.56 73 THR A C 1
ATOM 587 O O . THR A 1 73 ? 2.249 3.700 -9.672 1.00 97.56 73 THR A O 1
ATOM 590 N N . ASP A 1 74 ? 4.012 2.351 -9.980 1.00 98.19 74 ASP A N 1
ATOM 591 C CA . ASP A 1 74 ? 3.411 1.213 -9.278 1.00 98.19 74 ASP A CA 1
ATOM 592 C C . ASP A 1 74 ? 3.082 1.542 -7.809 1.00 98.19 74 ASP A C 1
ATOM 594 O O . ASP A 1 74 ? 2.046 1.139 -7.275 1.00 98.19 74 ASP A O 1
ATOM 598 N N . VAL A 1 75 ? 3.955 2.293 -7.133 1.00 98.06 75 VAL A N 1
ATOM 599 C CA . VAL A 1 75 ? 3.736 2.738 -5.748 1.00 98.06 75 VAL A CA 1
ATOM 600 C C . VAL A 1 75 ? 2.641 3.805 -5.684 1.00 98.06 75 VAL A C 1
ATOM 602 O O . VAL A 1 75 ? 1.738 3.720 -4.848 1.00 98.06 75 VAL A O 1
ATOM 605 N N . GLU A 1 76 ? 2.672 4.784 -6.588 1.00 97.94 76 GLU A N 1
ATOM 606 C CA . GLU A 1 76 ? 1.673 5.854 -6.670 1.00 97.94 76 GLU A CA 1
ATOM 607 C C . GLU A 1 76 ? 0.264 5.313 -6.928 1.00 97.94 76 GLU A C 1
ATOM 609 O O . GLU A 1 76 ? -0.692 5.772 -6.298 1.00 97.94 76 GLU A O 1
ATOM 614 N N . GLU A 1 77 ? 0.118 4.304 -7.787 1.00 98.38 77 GLU A N 1
ATOM 615 C CA . GLU A 1 77 ? -1.163 3.652 -8.059 1.00 98.38 77 GLU A CA 1
ATOM 616 C C . GLU A 1 77 ? -1.751 2.973 -6.814 1.00 98.38 77 GLU A C 1
ATOM 618 O O . GLU A 1 77 ? -2.954 3.080 -6.549 1.00 98.38 77 GLU A O 1
ATOM 623 N N . GLN A 1 78 ? -0.920 2.312 -6.005 1.00 98.44 78 GLN A N 1
ATOM 624 C CA . GLN A 1 78 ? -1.365 1.721 -4.740 1.00 98.44 78 GLN A CA 1
ATOM 625 C C . GLN A 1 78 ? -1.760 2.793 -3.717 1.00 98.44 78 GLN A C 1
ATOM 627 O O . GLN A 1 78 ? -2.770 2.649 -3.023 1.00 98.44 78 GLN A O 1
ATOM 632 N N . ILE A 1 79 ? -0.992 3.884 -3.627 1.00 97.94 79 ILE A N 1
ATOM 633 C CA . ILE A 1 79 ? -1.305 5.022 -2.752 1.00 97.94 79 ILE A CA 1
ATOM 634 C C . ILE A 1 79 ? -2.624 5.671 -3.183 1.00 97.94 79 ILE A C 1
ATOM 636 O O . ILE A 1 79 ? -3.470 5.983 -2.340 1.00 97.94 79 ILE A O 1
ATOM 640 N N . ALA A 1 80 ? -2.830 5.850 -4.489 1.00 97.88 80 ALA A N 1
ATOM 641 C CA . ALA A 1 80 ? -4.074 6.360 -5.047 1.00 97.88 80 ALA A CA 1
ATOM 64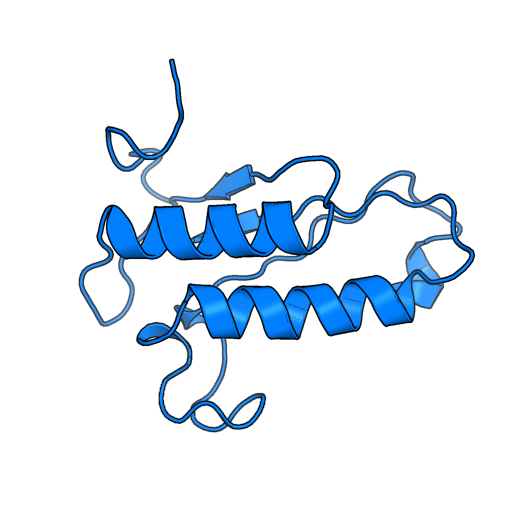2 C C . ALA A 1 80 ? -5.253 5.442 -4.699 1.00 97.88 80 ALA A C 1
ATOM 644 O O . ALA A 1 80 ? -6.292 5.935 -4.256 1.00 97.88 80 ALA A O 1
ATOM 645 N N . ALA A 1 81 ? -5.081 4.120 -4.798 1.00 98.31 81 ALA A N 1
ATOM 646 C CA . ALA A 1 81 ? -6.089 3.155 -4.370 1.00 98.31 81 ALA A CA 1
ATOM 647 C C . ALA A 1 81 ? -6.404 3.276 -2.868 1.00 98.31 81 ALA A C 1
ATOM 649 O O . ALA A 1 81 ? -7.572 3.370 -2.493 1.00 98.31 81 ALA A O 1
ATOM 650 N N . ALA A 1 82 ? -5.391 3.350 -1.999 1.00 98.19 82 ALA A N 1
ATOM 651 C CA . ALA A 1 82 ? -5.591 3.538 -0.560 1.00 98.19 82 ALA A CA 1
ATOM 652 C C . ALA A 1 82 ? -6.387 4.823 -0.250 1.00 98.19 82 ALA A C 1
ATOM 654 O O . ALA A 1 82 ? -7.372 4.792 0.495 1.00 98.19 82 ALA A O 1
ATOM 655 N N . ARG A 1 83 ? -6.031 5.938 -0.902 1.00 97.00 83 ARG A N 1
ATOM 656 C CA . ARG A 1 83 ? -6.745 7.222 -0.787 1.00 97.00 83 ARG A CA 1
ATOM 657 C C . ARG A 1 83 ? -8.192 7.131 -1.276 1.00 97.00 83 ARG A C 1
ATOM 659 O O . ARG A 1 83 ? -9.087 7.613 -0.584 1.00 97.00 83 ARG A O 1
ATOM 666 N N . ALA A 1 84 ? -8.431 6.492 -2.421 1.00 97.81 84 ALA A N 1
ATOM 667 C CA . ALA A 1 84 ? -9.768 6.314 -2.992 1.00 97.81 84 ALA A CA 1
ATOM 668 C C . ALA A 1 84 ? -10.691 5.468 -2.098 1.00 97.81 84 ALA A C 1
ATOM 670 O O . ALA A 1 84 ? -11.898 5.688 -2.068 1.00 97.81 84 ALA A O 1
ATOM 671 N N . HIS A 1 85 ? -10.128 4.538 -1.320 1.00 96.81 85 HIS A N 1
ATOM 672 C CA . HIS A 1 85 ? -10.863 3.741 -0.328 1.00 96.81 85 HIS A CA 1
ATOM 673 C C . HIS A 1 85 ? -11.008 4.422 1.039 1.00 96.81 85 HIS A C 1
ATOM 675 O O . HIS A 1 85 ? -11.522 3.811 1.983 1.00 96.81 85 HIS A O 1
ATOM 681 N N . HIS A 1 86 ? -10.579 5.684 1.153 1.00 94.69 86 HIS A N 1
ATOM 682 C CA . HIS A 1 86 ? -10.604 6.471 2.385 1.00 94.69 86 HIS A CA 1
ATOM 683 C C . HIS A 1 86 ? -9.974 5.725 3.572 1.00 94.69 86 HIS A C 1
ATOM 685 O O . HIS A 1 86 ? -10.509 5.735 4.687 1.00 94.69 86 HIS A O 1
ATOM 691 N N . THR A 1 87 ? -8.853 5.038 3.332 1.00 96.56 87 THR A N 1
ATOM 692 C CA . THR A 1 87 ? -8.065 4.447 4.417 1.00 96.56 87 THR A CA 1
ATOM 693 C C . THR A 1 87 ? -7.491 5.553 5.295 1.00 96.56 87 THR A C 1
ATOM 695 O O . THR A 1 87 ? -7.249 6.676 4.847 1.00 96.56 87 THR A O 1
ATOM 698 N N . GLN A 1 88 ? -7.243 5.255 6.568 1.00 96.12 88 GLN A N 1
ATOM 699 C CA . GLN A 1 88 ? -6.698 6.227 7.523 1.00 96.12 88 GLN A CA 1
ATOM 700 C C . GLN A 1 88 ? -5.169 6.372 7.400 1.00 96.12 88 GLN A C 1
ATOM 702 O O . GLN A 1 88 ? -4.464 6.465 8.402 1.00 96.12 88 GLN A O 1
ATOM 707 N N . GLY A 1 89 ? -4.663 6.360 6.167 1.00 95.69 89 GLY A N 1
ATOM 708 C CA . GLY A 1 89 ? -3.244 6.311 5.828 1.00 95.69 89 GLY A CA 1
ATOM 709 C C . GLY A 1 89 ? -2.848 4.995 5.165 1.00 95.69 89 GLY A C 1
ATOM 710 O O . GLY A 1 89 ? -3.699 4.183 4.796 1.00 95.69 89 GLY A O 1
ATOM 711 N N . PHE A 1 90 ? -1.543 4.804 5.015 1.00 97.56 90 PHE A N 1
ATOM 712 C CA . PHE A 1 90 ? -0.906 3.598 4.498 1.00 97.56 90 PHE A CA 1
ATOM 713 C C . PHE A 1 90 ? 0.516 3.500 5.067 1.00 97.56 90 PHE A C 1
ATOM 715 O O . PHE A 1 90 ? 1.049 4.474 5.599 1.00 97.56 90 PHE A O 1
ATOM 722 N N . LEU A 1 91 ? 1.120 2.325 4.950 1.00 97.50 91 LEU A N 1
ATOM 723 C CA . LEU A 1 91 ? 2.526 2.066 5.243 1.00 97.50 91 LEU A CA 1
ATOM 724 C C . LEU A 1 91 ? 3.183 1.548 3.965 1.00 97.50 91 LEU A C 1
ATOM 726 O O . LEU A 1 91 ? 2.586 0.725 3.276 1.00 97.50 91 LEU A O 1
ATOM 730 N N . LEU A 1 92 ? 4.390 2.005 3.644 1.00 97.50 92 LEU A N 1
ATOM 731 C CA . LEU A 1 92 ? 5.198 1.390 2.590 1.00 97.50 92 LEU A CA 1
ATOM 732 C C . LEU A 1 92 ? 6.086 0.315 3.211 1.00 97.50 92 LEU A C 1
ATOM 734 O O . LEU A 1 92 ? 6.649 0.521 4.287 1.00 97.50 92 LEU A O 1
ATOM 738 N N . TRP A 1 93 ? 6.221 -0.822 2.534 1.00 97.69 93 TRP A N 1
ATOM 739 C CA . TRP A 1 93 ? 7.152 -1.875 2.921 1.00 97.69 93 TRP A CA 1
ATOM 740 C C . TRP A 1 93 ? 8.174 -2.127 1.827 1.00 97.69 93 TRP A C 1
ATOM 742 O O . TRP A 1 93 ? 7.811 -2.397 0.683 1.00 97.69 93 TRP A O 1
ATOM 752 N N . ASN A 1 94 ? 9.444 -2.146 2.220 1.00 96.88 94 ASN A N 1
ATOM 753 C CA . ASN A 1 94 ? 10.529 -2.713 1.439 1.00 96.88 94 ASN A CA 1
ATOM 754 C C . ASN A 1 94 ? 11.483 -3.458 2.397 1.00 96.88 94 ASN A C 1
ATOM 756 O O . ASN A 1 94 ? 11.953 -2.851 3.363 1.00 96.88 94 ASN A O 1
ATOM 760 N N . PRO A 1 95 ? 11.800 -4.747 2.159 1.00 95.12 95 PRO A N 1
ATOM 761 C CA . PRO A 1 95 ? 12.648 -5.537 3.056 1.00 95.12 95 PRO A CA 1
ATOM 762 C C . PRO A 1 95 ? 14.101 -5.043 3.146 1.00 95.12 95 PRO A C 1
ATOM 764 O O . PRO A 1 95 ? 14.782 -5.347 4.121 1.00 95.12 95 PRO A O 1
ATOM 767 N N . LEU A 1 96 ? 14.583 -4.279 2.162 1.00 96.00 96 LEU A N 1
ATOM 768 C CA . LEU A 1 96 ? 15.906 -3.648 2.175 1.00 96.00 96 LEU A CA 1
ATOM 769 C C . LEU A 1 96 ? 15.911 -2.301 2.912 1.00 96.00 96 LEU A C 1
AT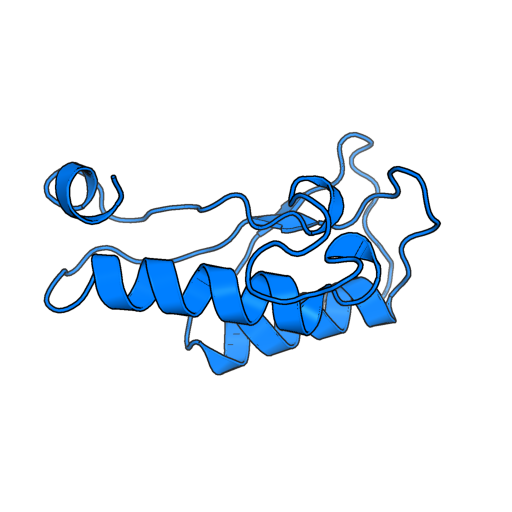OM 771 O O . LEU A 1 96 ? 16.973 -1.709 3.088 1.00 96.00 96 LEU A O 1
ATOM 775 N N . GLY A 1 97 ? 14.742 -1.786 3.310 1.00 94.88 97 GLY A N 1
ATOM 776 C CA . GLY A 1 97 ? 14.608 -0.466 3.931 1.00 94.88 97 GLY A CA 1
ATOM 777 C C . GLY A 1 97 ? 14.900 0.707 2.987 1.00 94.88 97 GLY A C 1
ATOM 778 O O . GLY A 1 97 ? 15.068 1.832 3.452 1.00 94.88 97 GLY A O 1
ATOM 779 N N . VAL A 1 98 ? 14.967 0.456 1.677 1.00 93.12 98 VAL A N 1
ATOM 780 C CA . VAL A 1 98 ? 15.165 1.476 0.640 1.00 93.12 98 VAL A CA 1
ATOM 781 C C . VAL A 1 98 ? 13.825 1.742 -0.027 1.00 93.12 98 VAL A C 1
ATOM 783 O O . VAL A 1 98 ? 13.247 0.829 -0.602 1.00 93.12 98 VAL A O 1
ATOM 786 N N . TYR A 1 99 ? 13.341 2.977 0.050 1.00 95.19 99 TYR A N 1
ATOM 787 C CA . TYR A 1 99 ? 12.030 3.355 -0.479 1.00 95.19 99 TYR A CA 1
ATOM 788 C C . TYR A 1 99 ? 12.161 4.152 -1.772 1.00 95.19 99 TYR A C 1
ATOM 790 O O . TYR A 1 99 ? 13.130 4.899 -1.944 1.00 95.19 99 TYR A O 1
ATOM 798 N N . THR A 1 100 ? 11.183 4.008 -2.666 1.00 95.56 100 THR A N 1
ATOM 799 C CA . THR A 1 100 ? 11.188 4.678 -3.969 1.00 95.56 100 THR A CA 1
ATOM 800 C C . THR A 1 100 ? 11.134 6.204 -3.794 1.00 95.56 100 THR A C 1
ATOM 802 O O . THR A 1 100 ? 10.155 6.732 -3.255 1.00 95.56 100 THR A O 1
ATOM 805 N N . PRO A 1 101 ? 12.161 6.953 -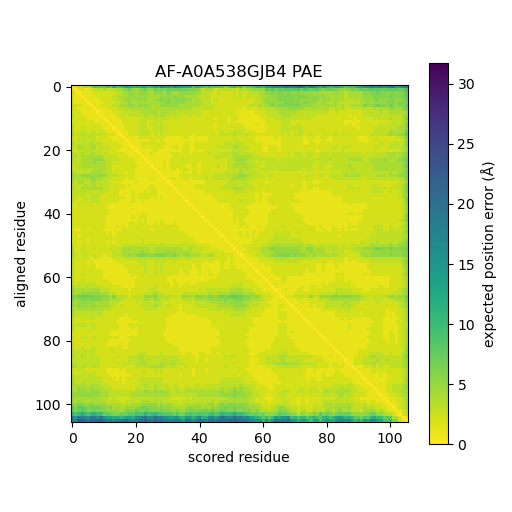4.247 1.00 93.44 101 PRO A N 1
ATOM 806 C CA . PRO A 1 101 ? 12.162 8.408 -4.148 1.00 93.44 101 PRO A CA 1
ATOM 807 C C . PRO A 1 101 ? 10.978 9.029 -4.896 1.00 93.44 101 PRO A C 1
ATOM 809 O O . PRO A 1 101 ? 10.657 8.621 -6.009 1.00 93.44 101 PRO A O 1
ATOM 812 N N . GLY A 1 102 ? 10.341 10.032 -4.291 1.00 92.00 102 GLY A N 1
ATOM 813 C CA . GLY A 1 102 ? 9.166 10.705 -4.857 1.00 92.00 102 GLY A CA 1
ATOM 814 C C . GLY A 1 102 ? 7.825 10.033 -4.548 1.00 92.00 102 GLY A C 1
ATOM 815 O O . GLY A 1 102 ? 6.794 10.666 -4.743 1.00 92.00 102 GLY A O 1
ATOM 816 N N . ALA A 1 103 ? 7.810 8.810 -4.000 1.00 88.38 103 ALA A N 1
ATOM 817 C CA . ALA A 1 103 ? 6.562 8.121 -3.650 1.00 88.38 103 ALA A CA 1
ATOM 818 C C . ALA A 1 103 ? 5.792 8.801 -2.503 1.00 88.38 103 ALA A C 1
ATOM 820 O O . ALA A 1 103 ? 4.564 8.724 -2.422 1.00 88.38 103 ALA A O 1
ATOM 821 N N . LEU A 1 104 ? 6.509 9.468 -1.597 1.00 84.69 104 LEU A N 1
ATOM 822 C CA . LEU A 1 104 ? 5.933 10.251 -0.511 1.00 84.69 104 LEU A CA 1
ATOM 823 C C . LEU A 1 104 ? 6.088 11.736 -0.836 1.00 84.69 104 LEU A C 1
ATOM 825 O O . LEU A 1 104 ? 7.166 12.181 -1.232 1.00 84.69 104 LEU A O 1
ATOM 829 N N . ALA A 1 105 ? 5.003 12.495 -0.660 1.00 69.06 105 ALA A N 1
ATOM 830 C CA . ALA A 1 105 ? 5.081 13.951 -0.681 1.00 69.06 105 ALA A CA 1
ATOM 831 C C . ALA A 1 105 ? 6.018 14.434 0.450 1.00 69.06 105 ALA A C 1
ATOM 833 O O . ALA A 1 105 ? 6.091 13.752 1.478 1.00 69.06 105 ALA A O 1
ATOM 834 N N . PRO A 1 106 ? 6.733 15.557 0.258 1.00 51.53 106 PRO A N 1
ATOM 835 C CA . PRO A 1 106 ? 7.598 16.140 1.284 1.00 51.53 106 PRO A CA 1
ATOM 836 C C . PRO A 1 106 ? 6.847 16.522 2.566 1.00 51.53 106 PRO A C 1
ATOM 838 O O . PRO A 1 106 ? 5.631 16.822 2.488 1.00 51.53 106 PRO A O 1
#

Solvent-accessible surface area (backbone atoms only — not comparable to full-atom values): 6118 Å² total; per-residue (Å²): 112,64,56,72,52,44,84,79,38,69,61,47,65,50,7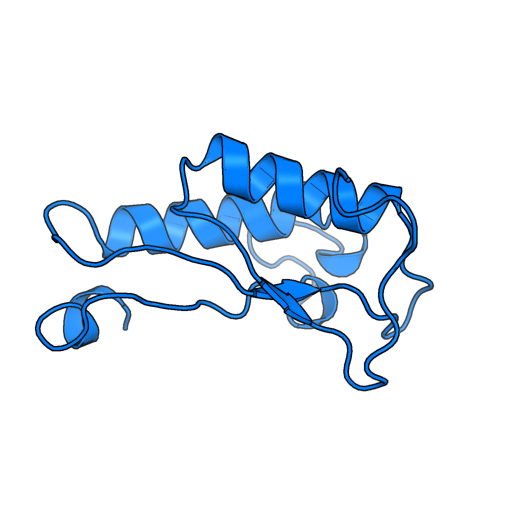9,45,39,28,73,78,51,5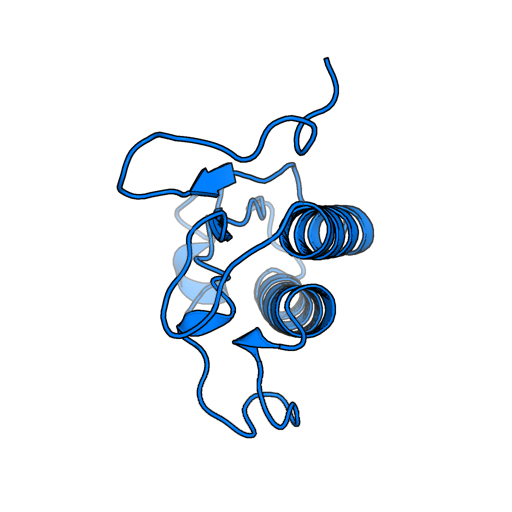4,70,46,48,98,78,30,73,50,20,54,84,37,31,27,61,39,31,35,56,53,50,51,52,52,50,64,44,40,61,99,52,87,38,42,48,32,37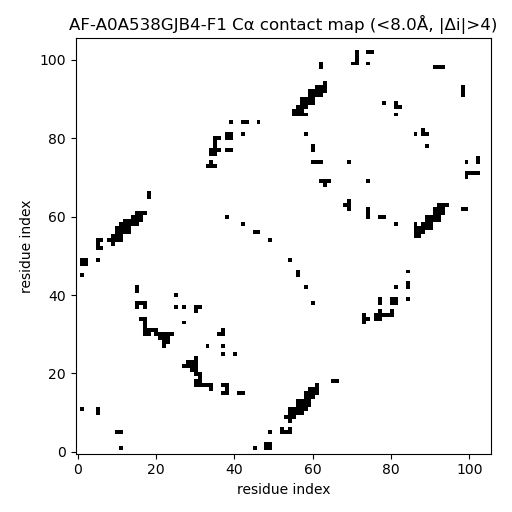,33,36,54,46,58,63,68,102,50,88,65,51,55,66,51,38,44,36,32,50,50,26,39,57,75,68,66,37,82,50,70,42,82,44,36,98,84,74,58,74,61,81,79,63,62,81,133

Secondary structure (DSSP, 8-state):
-HHHHTTT-SEE--EE-GGGSPTTGGG-S-STT-HHHHHHHHHHHHHHHTTT---EE--EEE-S-SSS---HHHHHHHHHHHHHTT-S--EEE-TTS---TTSS--

Radius of gyration: 13.66 Å; Cα contacts (8 Å, |Δi|>4): 172; chains: 1; bounding box: 36×32×35 Å

Sequence (106 aa):
MPRRISRYVDTVYPMAYPSHYNPGEYGIASPDDAPGITVSRSLADFRRALEGRKTRLVPWLQDFSLGRTYTLTDVEEQIAAARAHHTQGFLLWNPLGVYTPGALAP

Mean predicted aligned error: 2.72 Å

Nearest PDB structures (foldseek):
  4m3p-assembly1_A  TM=5.942E-01  e=4.317E-01  Homo sapiens
  6k7z-assembly2_B  TM=5.086E-01  e=1.061E+00  Pseudoalteromonas aurantia
  6k7z-assembly4_D  TM=4.936E-01  e=1.464E+00  Pseudoalteromonas aurantia
  7rkh-assembly1_D  TM=4.016E-01  e=1.561E+00  Saccharomyces cerevisiae
  3ioy-assembly1_B  TM=2.213E-01  e=4.961E+00  Novosphingobium aromaticivorans DSM 12444

Foldseek 3Di:
DLLVCLVPAQEDAAAQEQCPDDQCVVHHRRSNVVVLVSLLVVLVVNCVSQPPGNYAYAYEYEQDDDPDDDALVSLLSNQVSCVVSVGPYYHYDDPVPDGHPPNDDD